Protein AF-A0AA42YBQ6-F1 (afdb_monomer)

Solvent-accessible surface area (backbone atoms only — not comparable to full-atom values): 8515 Å² total; per-residue (Å²): 126,60,85,52,93,50,66,40,80,39,33,42,24,76,76,32,91,88,41,49,83,35,62,56,38,75,80,68,44,42,24,11,38,38,28,34,51,34,34,63,93,50,99,54,61,79,45,59,45,66,54,73,33,74,49,73,43,88,79,50,73,63,57,53,49,52,50,48,25,52,38,36,36,52,30,23,53,53,46,53,39,43,63,73,65,51,86,56,91,89,66,85,68,99,66,80,70,68,50,72,69,55,51,44,51,27,28,53,43,22,34,52,21,39,52,47,52,56,68,76,38,68,81,76,50,54,75,63,59,47,49,52,38,51,49,49,32,51,55,32,49,52,52,37,54,53,57,61,62,70,75,110

Structure (mmCIF, N/CA/C/O backbone):
data_AF-A0AA42YBQ6-F1
#
_entry.id   AF-A0AA42YBQ6-F1
#
loop_
_atom_site.group_PDB
_atom_site.id
_atom_site.type_symbol
_atom_site.label_atom_id
_atom_site.label_alt_id
_atom_site.label_comp_id
_atom_site.label_asym_id
_atom_site.label_entity_id
_atom_site.label_seq_id
_atom_site.pdbx_PDB_ins_code
_atom_site.Cartn_x
_atom_site.Cartn_y
_atom_site.Cartn_z
_atom_site.occupancy
_atom_site.B_iso_or_equiv
_atom_site.auth_seq_id
_atom_site.auth_comp_id
_atom_site.auth_asym_id
_atom_site.auth_atom_id
_atom_site.pdbx_PDB_model_num
ATOM 1 N N . MET A 1 1 ? -2.772 -9.321 -13.209 1.00 65.44 1 MET A N 1
ATOM 2 C CA . MET A 1 1 ? -2.687 -8.377 -12.075 1.00 65.44 1 MET A CA 1
ATOM 3 C C . MET A 1 1 ? -2.815 -9.175 -10.791 1.00 65.44 1 MET A C 1
ATOM 5 O O . MET A 1 1 ? -3.238 -10.324 -10.882 1.00 65.44 1 MET A O 1
ATOM 9 N N . VAL A 1 2 ? -2.438 -8.615 -9.638 1.00 73.75 2 VAL A N 1
ATOM 10 C CA . VAL A 1 2 ? -2.592 -9.307 -8.347 1.00 73.75 2 VAL A CA 1
ATOM 11 C C . VAL A 1 2 ? -4.040 -9.770 -8.181 1.00 73.75 2 VAL A C 1
ATOM 13 O O . VAL A 1 2 ? -4.962 -8.961 -8.221 1.00 73.75 2 VAL A O 1
ATOM 16 N N . SER A 1 3 ? -4.231 -11.077 -8.022 1.00 68.81 3 SER A N 1
ATOM 17 C CA . SER A 1 3 ? -5.541 -11.710 -7.821 1.00 68.81 3 SER A CA 1
ATOM 18 C C . SER A 1 3 ? -5.587 -12.593 -6.568 1.00 68.81 3 SER A C 1
ATOM 20 O O . SER A 1 3 ? -6.606 -13.223 -6.299 1.00 68.81 3 SER A O 1
ATOM 22 N N . GLY A 1 4 ? -4.486 -12.659 -5.811 1.00 70.12 4 GLY A N 1
ATOM 23 C CA . GLY A 1 4 ? -4.314 -13.496 -4.621 1.00 70.12 4 GLY A CA 1
ATOM 24 C C . GLY A 1 4 ? -3.725 -12.723 -3.438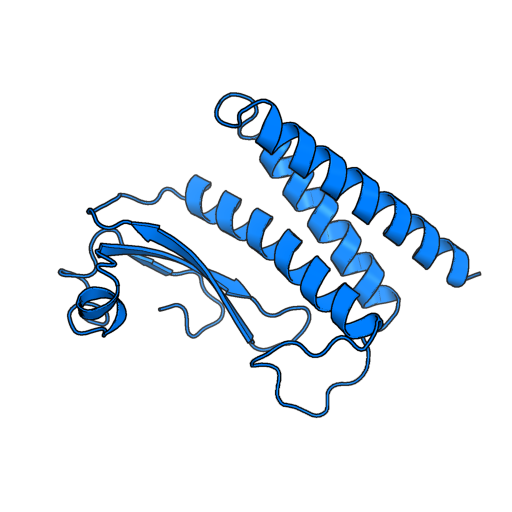 1.00 70.12 4 GLY A C 1
ATOM 25 O O . GLY A 1 4 ? -3.783 -11.498 -3.399 1.00 70.12 4 GLY A O 1
ATOM 26 N N . LYS A 1 5 ? -3.163 -13.446 -2.461 1.00 70.81 5 LYS A N 1
ATOM 27 C CA . LYS A 1 5 ? -2.541 -12.863 -1.252 1.00 70.81 5 LYS A CA 1
ATOM 28 C C . LYS A 1 5 ? -1.065 -12.499 -1.425 1.00 70.81 5 LYS A C 1
ATOM 30 O O . LYS A 1 5 ? -0.464 -11.947 -0.510 1.00 70.81 5 LYS A O 1
ATOM 35 N N . GLU A 1 6 ? -0.494 -12.802 -2.581 1.00 83.81 6 GLU A N 1
ATOM 36 C CA . GLU A 1 6 ? 0.912 -12.554 -2.876 1.00 83.81 6 GLU A CA 1
ATOM 37 C C . GLU A 1 6 ? 1.072 -11.333 -3.777 1.00 83.81 6 GLU A C 1
ATOM 39 O O . GLU A 1 6 ? 0.180 -10.974 -4.551 1.00 83.81 6 GLU A O 1
ATOM 44 N N . HIS A 1 7 ? 2.222 -10.678 -3.643 1.00 88.38 7 HIS A N 1
ATOM 45 C CA . HIS A 1 7 ? 2.609 -9.593 -4.530 1.00 88.38 7 HIS A CA 1
ATOM 46 C C . HIS A 1 7 ? 2.927 -10.141 -5.929 1.00 88.38 7 HIS A C 1
ATOM 48 O O . HIS A 1 7 ? 3.257 -11.314 -6.094 1.00 88.38 7 HIS A O 1
ATOM 54 N N . LEU A 1 8 ? 2.832 -9.284 -6.941 1.00 91.88 8 LEU A N 1
ATOM 55 C CA . LEU A 1 8 ? 3.190 -9.617 -8.317 1.00 91.88 8 LEU A CA 1
ATOM 56 C C . LEU A 1 8 ? 4.084 -8.514 -8.868 1.00 91.88 8 LEU A C 1
ATOM 58 O O . LEU A 1 8 ? 3.640 -7.372 -8.967 1.00 91.88 8 LEU A O 1
ATOM 62 N N . ALA A 1 9 ? 5.304 -8.872 -9.261 1.00 94.50 9 ALA A N 1
ATOM 63 C CA . ALA A 1 9 ? 6.258 -7.980 -9.905 1.00 94.50 9 ALA A CA 1
ATOM 64 C C . ALA A 1 9 ? 6.562 -8.487 -11.317 1.00 94.50 9 ALA A C 1
ATOM 66 O O . ALA A 1 9 ? 6.982 -9.626 -11.508 1.00 94.50 9 ALA A O 1
ATOM 67 N N . VAL A 1 10 ? 6.323 -7.644 -12.315 1.00 94.75 10 VAL A N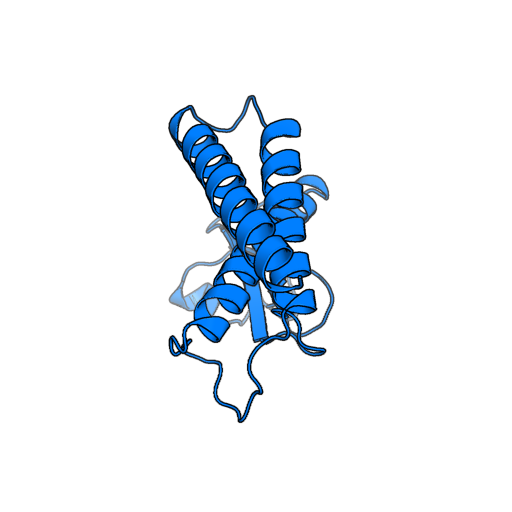 1
ATOM 68 C CA . VAL A 1 10 ? 6.525 -7.945 -13.731 1.00 94.75 10 VAL A CA 1
ATOM 69 C C . VAL A 1 10 ? 7.252 -6.777 -14.370 1.00 94.75 10 VAL A C 1
ATOM 71 O O . VAL A 1 10 ? 6.732 -5.660 -14.429 1.00 94.75 10 VAL A O 1
ATOM 74 N N . SER A 1 11 ? 8.465 -7.043 -14.845 1.00 95.88 11 SER A N 1
ATOM 75 C CA . SER A 1 11 ? 9.308 -6.025 -15.469 1.00 95.88 11 SER A CA 1
ATOM 76 C C . SER A 1 11 ? 8.907 -5.703 -16.897 1.00 95.88 11 SER A C 1
ATOM 78 O O . SER A 1 11 ? 9.050 -4.557 -17.312 1.00 95.88 11 SER A O 1
ATOM 80 N N . ASP A 1 12 ? 8.378 -6.688 -17.625 1.00 95.62 12 ASP A N 1
ATOM 81 C CA . ASP A 1 12 ? 7.818 -6.497 -18.958 1.00 95.62 12 ASP A CA 1
ATOM 82 C C . ASP A 1 12 ? 6.609 -7.414 -19.190 1.00 95.62 12 ASP A C 1
ATOM 84 O O . ASP A 1 12 ? 6.711 -8.634 -19.336 1.00 95.62 12 ASP A O 1
ATOM 88 N N . ALA A 1 13 ? 5.425 -6.813 -19.233 1.00 92.69 13 ALA A N 1
ATOM 89 C CA . ALA A 1 13 ? 4.166 -7.505 -19.438 1.00 92.69 13 ALA A CA 1
ATOM 90 C C . ALA A 1 13 ? 4.070 -8.155 -20.823 1.00 92.69 13 ALA A C 1
ATOM 92 O O . ALA A 1 13 ? 3.302 -9.101 -20.976 1.00 92.69 13 ALA A O 1
ATOM 93 N N . ARG A 1 14 ? 4.837 -7.696 -21.824 1.00 91.25 14 ARG A N 1
ATOM 94 C CA . ARG A 1 14 ? 4.848 -8.270 -23.184 1.00 91.25 14 ARG A CA 1
ATOM 95 C C . ARG A 1 14 ? 5.413 -9.687 -23.196 1.00 91.25 14 ARG A C 1
ATOM 97 O O . ARG A 1 14 ? 4.993 -10.504 -24.012 1.00 91.25 14 ARG A O 1
ATOM 104 N N . GLU A 1 15 ? 6.328 -9.965 -22.274 1.00 91.88 15 GLU A N 1
ATOM 105 C CA . GLU A 1 15 ? 7.004 -11.255 -22.127 1.00 91.88 15 GLU A CA 1
ATOM 106 C C . GLU A 1 15 ? 6.299 -12.163 -21.111 1.00 91.88 15 GLU A C 1
ATOM 108 O O . GLU A 1 15 ? 6.496 -13.377 -21.101 1.00 91.88 15 GLU A O 1
ATOM 113 N N . HIS A 1 16 ? 5.426 -11.599 -20.273 1.00 88.94 16 HIS A N 1
ATOM 114 C CA . HIS A 1 16 ? 4.757 -12.342 -19.216 1.00 88.94 16 HIS A CA 1
ATOM 115 C C . HIS A 1 16 ? 3.560 -13.161 -19.751 1.00 88.94 16 HIS A C 1
ATOM 117 O O . HIS A 1 16 ? 2.585 -12.566 -20.231 1.00 88.94 16 HIS A O 1
ATOM 123 N N . PRO A 1 17 ? 3.535 -14.503 -19.583 1.00 86.06 17 PRO A N 1
ATOM 124 C CA . PRO A 1 17 ? 2.531 -15.387 -20.195 1.00 86.06 17 PRO A CA 1
ATOM 125 C C . PRO A 1 17 ? 1.073 -15.004 -19.913 1.00 86.06 17 PRO A C 1
ATOM 127 O O . PRO A 1 17 ? 0.225 -15.108 -20.792 1.00 86.06 17 PRO A O 1
ATOM 130 N N . LEU A 1 18 ? 0.785 -14.521 -18.701 1.00 83.50 18 LEU A N 1
ATOM 131 C CA . LEU A 1 18 ? -0.572 -14.148 -18.279 1.00 83.50 18 LEU A CA 1
ATOM 132 C C . LEU A 1 18 ? -0.940 -12.677 -18.535 1.00 83.50 18 LEU A C 1
ATOM 134 O O . LEU A 1 18 ? -2.105 -12.315 -18.387 1.00 83.50 18 LEU A O 1
ATOM 138 N N . LEU A 1 19 ? 0.028 -11.807 -18.854 1.00 84.88 19 LEU A N 1
ATOM 139 C CA . LEU A 1 19 ? -0.206 -10.355 -18.959 1.00 84.88 19 LEU A CA 1
ATOM 140 C C . LEU A 1 19 ? 0.005 -9.794 -20.367 1.00 84.88 19 LEU A C 1
ATOM 142 O O . LEU A 1 19 ? -0.502 -8.710 -20.655 1.00 84.88 19 LEU A O 1
ATOM 146 N N . ARG A 1 20 ? 0.660 -10.539 -21.264 1.00 86.75 20 ARG A N 1
ATOM 147 C CA . ARG A 1 20 ? 0.910 -10.137 -22.661 1.00 86.75 20 ARG A CA 1
ATOM 148 C C . ARG A 1 20 ? -0.337 -9.696 -23.423 1.00 86.75 20 ARG A C 1
ATOM 150 O O . ARG A 1 20 ? -0.270 -8.780 -24.246 1.00 86.75 20 ARG A O 1
ATOM 157 N N . ASP A 1 21 ? -1.479 -10.297 -23.117 1.00 85.88 21 ASP A N 1
ATOM 158 C CA . ASP A 1 21 ? -2.759 -10.028 -23.774 1.00 85.88 21 ASP A CA 1
ATOM 159 C C . ASP A 1 21 ? -3.749 -9.274 -22.876 1.00 85.88 21 ASP A C 1
ATOM 161 O O . ASP A 1 21 ? -4.918 -9.120 -23.222 1.00 85.88 21 ASP A O 1
ATOM 165 N N . ASN A 1 22 ? -3.283 -8.756 -21.735 1.00 84.25 22 ASN A N 1
ATOM 166 C CA . ASN A 1 22 ? -4.116 -7.993 -20.816 1.00 84.25 22 ASN A CA 1
ATOM 167 C C . ASN A 1 22 ? -4.519 -6.629 -21.410 1.00 84.25 22 ASN A C 1
ATOM 169 O O . ASN A 1 22 ? -3.693 -5.921 -21.991 1.00 84.25 22 ASN A O 1
ATOM 173 N N . LEU A 1 23 ? -5.783 -6.242 -21.206 1.00 84.94 23 LEU A N 1
ATOM 174 C CA . LEU A 1 23 ? -6.345 -4.973 -21.678 1.00 84.94 23 LEU A CA 1
ATOM 175 C C . LEU A 1 23 ? -5.599 -3.751 -21.133 1.00 84.94 23 LEU A C 1
ATOM 177 O O . LEU A 1 23 ? -5.373 -2.810 -21.879 1.00 84.94 23 LEU A O 1
ATOM 181 N N . ALA A 1 24 ? -5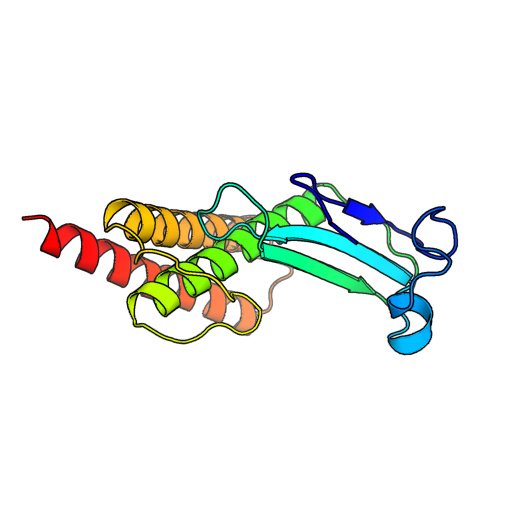.095 -3.787 -19.895 1.00 81.75 24 ALA A N 1
ATOM 182 C CA . ALA A 1 24 ? -4.323 -2.680 -19.325 1.00 81.75 24 ALA A CA 1
ATOM 183 C C . ALA A 1 24 ? -3.053 -2.352 -20.136 1.00 81.75 24 ALA A C 1
ATOM 185 O O . ALA A 1 24 ? -2.626 -1.201 -20.180 1.00 81.75 24 ALA A O 1
ATOM 186 N N . ARG A 1 25 ? -2.464 -3.329 -20.840 1.00 86.62 25 ARG A N 1
ATOM 187 C CA . ARG A 1 25 ? -1.345 -3.059 -21.753 1.00 86.62 25 ARG A CA 1
ATOM 188 C C . ARG A 1 25 ? -1.806 -2.322 -23.009 1.00 86.62 25 ARG A C 1
ATOM 190 O O . ARG A 1 25 ? -1.097 -1.451 -23.499 1.00 86.62 25 ARG A O 1
ATOM 197 N N . ARG A 1 26 ? -2.956 -2.711 -23.564 1.00 80.38 26 ARG A N 1
ATOM 198 C CA . ARG A 1 26 ? -3.476 -2.161 -24.825 1.00 80.38 26 ARG A CA 1
ATOM 199 C C . ARG A 1 26 ? -4.102 -0.783 -24.622 1.00 80.38 26 ARG A C 1
ATOM 201 O O . ARG A 1 26 ? -3.821 0.120 -25.399 1.00 80.38 26 ARG A O 1
ATOM 208 N N . ASP A 1 27 ? -4.868 -0.633 -23.551 1.00 87.56 27 ASP A N 1
ATOM 209 C CA . ASP A 1 27 ? -5.735 0.523 -23.334 1.00 87.56 27 ASP A CA 1
ATOM 210 C C . ASP A 1 27 ? -5.062 1.591 -22.460 1.00 87.56 27 ASP A C 1
ATOM 212 O O . ASP A 1 27 ? -5.354 2.774 -22.601 1.00 87.56 27 ASP A O 1
ATOM 216 N N . LEU A 1 28 ? -4.141 1.186 -21.572 1.00 84.69 28 LEU A N 1
ATOM 217 C CA . LEU A 1 28 ? -3.453 2.077 -20.624 1.00 84.69 28 LEU A CA 1
ATOM 218 C C . LEU A 1 28 ? -1.927 2.107 -20.813 1.00 84.69 28 LEU A C 1
ATOM 220 O O . LEU A 1 28 ? -1.231 2.790 -20.066 1.00 84.69 28 LEU A O 1
ATOM 224 N N . GLY A 1 29 ? -1.388 1.366 -21.789 1.00 88.38 29 GLY A N 1
ATOM 225 C CA . GLY A 1 29 ? 0.046 1.356 -22.094 1.00 88.38 29 GLY A CA 1
ATOM 226 C C . GLY A 1 29 ? 0.932 0.755 -20.997 1.00 88.38 29 GLY A C 1
ATOM 227 O O . GLY A 1 29 ? 2.129 1.026 -20.978 1.00 88.38 29 GLY A O 1
ATOM 228 N N . VAL A 1 30 ? 0.375 -0.042 -20.080 1.00 91.19 30 VAL A N 1
ATOM 229 C CA . VAL A 1 30 ? 1.125 -0.620 -18.952 1.00 91.19 30 VAL A CA 1
ATOM 230 C C . VAL A 1 30 ? 2.090 -1.701 -19.447 1.00 91.19 30 VAL A C 1
ATOM 232 O O . VAL A 1 30 ? 1.655 -2.748 -19.932 1.00 91.19 30 VAL A O 1
ATOM 235 N N . ILE A 1 31 ? 3.395 -1.462 -19.299 1.00 93.81 31 ILE A N 1
ATOM 236 C CA . ILE A 1 31 ? 4.471 -2.400 -19.654 1.00 93.81 31 ILE A CA 1
ATOM 237 C C . ILE A 1 31 ? 5.110 -3.006 -18.405 1.00 93.81 31 ILE A C 1
ATOM 239 O O . ILE A 1 31 ? 5.226 -4.224 -18.341 1.00 93.81 31 ILE A O 1
ATOM 243 N N . ALA A 1 32 ? 5.477 -2.212 -17.402 1.00 94.44 32 ALA A N 1
ATOM 244 C CA . ALA A 1 32 ? 5.931 -2.738 -16.116 1.00 94.44 32 ALA A CA 1
ATOM 245 C C . ALA A 1 32 ? 4.824 -2.606 -15.068 1.00 94.44 32 ALA A C 1
ATOM 247 O O . ALA A 1 32 ? 4.078 -1.627 -15.057 1.00 94.44 32 ALA A O 1
ATOM 248 N N . TYR A 1 33 ? 4.722 -3.590 -14.180 1.00 93.94 33 TYR A N 1
ATOM 249 C CA . TYR A 1 33 ? 3.723 -3.631 -13.116 1.00 93.94 33 TYR A CA 1
ATOM 250 C C . TYR A 1 33 ? 4.324 -4.240 -11.852 1.00 93.94 33 TYR A C 1
ATOM 252 O O . TYR A 1 33 ? 4.842 -5.354 -11.898 1.00 93.94 33 TYR A O 1
ATOM 260 N N . ALA A 1 34 ? 4.181 -3.561 -10.721 1.00 94.88 34 ALA A N 1
ATOM 261 C CA . ALA A 1 34 ? 4.388 -4.144 -9.403 1.00 94.88 34 ALA A CA 1
ATOM 262 C C . ALA A 1 34 ? 3.165 -3.863 -8.540 1.00 94.88 34 ALA A C 1
ATOM 264 O O . ALA A 1 34 ? 2.753 -2.716 -8.398 1.00 94.88 34 ALA A O 1
ATOM 265 N N . GLY A 1 35 ? 2.566 -4.907 -7.976 1.00 93.69 35 GLY A N 1
ATOM 266 C CA . GLY A 1 35 ? 1.363 -4.792 -7.165 1.00 93.69 35 GLY A CA 1
ATOM 267 C C . GLY A 1 35 ? 1.437 -5.608 -5.888 1.00 93.69 35 GLY A C 1
ATOM 268 O O . GLY A 1 35 ? 1.996 -6.704 -5.868 1.00 93.69 35 GLY A O 1
ATOM 269 N N . VAL A 1 36 ? 0.800 -5.092 -4.841 1.00 93.12 36 VAL A N 1
ATOM 270 C CA . VAL A 1 36 ? 0.580 -5.768 -3.560 1.00 93.12 36 VAL A CA 1
ATOM 271 C C . VAL A 1 36 ? -0.923 -5.805 -3.257 1.00 93.12 36 VAL A C 1
ATOM 273 O O . VAL A 1 36 ? -1.648 -4.877 -3.630 1.00 93.12 36 VAL A O 1
ATOM 276 N N . PRO A 1 37 ? -1.437 -6.869 -2.625 1.00 90.56 37 PRO A N 1
ATOM 277 C CA . PRO A 1 37 ? -2.862 -6.978 -2.335 1.00 90.56 37 PRO A CA 1
ATOM 278 C C . PRO A 1 37 ? -3.304 -5.976 -1.262 1.00 90.56 37 PRO A C 1
ATOM 280 O O . PRO A 1 37 ? -2.598 -5.741 -0.285 1.00 90.56 37 PRO A O 1
ATOM 283 N N . LEU A 1 38 ? -4.516 -5.445 -1.421 1.00 87.50 38 LEU A N 1
ATOM 284 C CA . LEU A 1 38 ? -5.229 -4.662 -0.413 1.00 87.50 38 LEU A CA 1
ATOM 285 C C . LEU A 1 38 ? -6.365 -5.518 0.131 1.00 87.50 38 LEU A C 1
ATOM 287 O O . LEU A 1 38 ? -7.264 -5.884 -0.617 1.00 87.50 38 LEU A O 1
ATOM 291 N N . SER A 1 39 ? -6.353 -5.828 1.420 1.00 81.12 39 SER A N 1
ATOM 292 C CA . SER A 1 39 ? -7.384 -6.606 2.118 1.00 81.12 39 SER A CA 1
ATOM 293 C C . SER A 1 39 ? -8.220 -5.755 3.079 1.00 81.12 39 SER A C 1
ATOM 295 O O . SER A 1 39 ? -9.338 -6.140 3.420 1.00 81.12 39 SER A O 1
ATOM 297 N N . ALA A 1 40 ? -7.713 -4.595 3.517 1.00 73.19 40 ALA A N 1
ATOM 298 C CA . ALA A 1 40 ? -8.416 -3.638 4.383 1.00 73.19 40 ALA A CA 1
ATOM 299 C C . ALA A 1 40 ? -9.092 -4.294 5.611 1.00 73.19 40 ALA A C 1
ATOM 301 O O . ALA A 1 40 ? -10.259 -4.036 5.933 1.00 73.19 40 ALA A O 1
ATOM 302 N N . GLY A 1 41 ? -8.363 -5.196 6.280 1.00 67.50 41 GLY A N 1
ATOM 303 C CA . GLY A 1 41 ? -8.824 -5.901 7.483 1.00 67.50 41 GLY A CA 1
ATOM 304 C C . GLY A 1 41 ? -9.818 -7.049 7.242 1.00 67.50 41 GLY A C 1
ATOM 305 O O . GLY A 1 41 ? -10.519 -7.444 8.188 1.00 67.50 41 GLY A O 1
ATOM 306 N N . ARG A 1 42 ? -9.901 -7.551 6.000 1.00 68.81 42 ARG A N 1
ATOM 307 C CA . ARG A 1 42 ? -10.643 -8.758 5.591 1.00 68.81 42 ARG A CA 1
ATOM 308 C C . ARG A 1 42 ? -9.695 -9.924 5.286 1.00 68.81 42 ARG A C 1
ATOM 310 O O . ARG A 1 42 ? -8.503 -9.720 5.083 1.00 68.81 42 ARG A O 1
ATOM 317 N N . ASP A 1 43 ? -10.253 -11.129 5.190 1.00 68.94 43 ASP A N 1
ATOM 318 C CA . ASP A 1 43 ? -9.499 -12.351 4.866 1.00 68.94 43 ASP A CA 1
ATOM 319 C C . ASP A 1 43 ? -9.188 -12.507 3.369 1.00 68.94 43 ASP A C 1
ATOM 321 O O . ASP A 1 43 ? -8.334 -13.317 2.990 1.00 68.94 43 ASP A O 1
ATOM 325 N N . GLN A 1 44 ? -9.877 -11.730 2.527 1.00 72.06 44 GLN A N 1
ATOM 326 C CA . GLN A 1 44 ? -9.718 -11.689 1.077 1.00 72.06 44 GLN A CA 1
ATOM 327 C C . GLN A 1 44 ? -9.342 -10.278 0.620 1.00 72.06 44 GLN A C 1
ATOM 329 O O . GLN A 1 44 ? -9.872 -9.288 1.135 1.00 72.06 44 GLN A O 1
ATOM 334 N N . ALA A 1 45 ? -8.456 -10.207 -0.375 1.00 80.31 45 ALA A N 1
ATOM 335 C CA . ALA A 1 45 ? -8.093 -8.961 -1.025 1.00 80.31 45 ALA A CA 1
ATOM 336 C C . ALA A 1 45 ? -9.321 -8.331 -1.706 1.00 80.31 45 ALA A C 1
ATOM 338 O O . ALA A 1 45 ? -10.018 -8.979 -2.483 1.00 80.31 45 ALA A O 1
ATOM 339 N N . ILE A 1 46 ? -9.570 -7.060 -1.408 1.00 79.62 46 ILE A N 1
ATOM 340 C CA . ILE A 1 46 ? -10.580 -6.212 -2.050 1.00 79.62 46 ILE A CA 1
ATOM 341 C C . ILE A 1 46 ? -10.038 -5.524 -3.312 1.00 79.62 46 ILE A C 1
ATOM 343 O O . ILE A 1 46 ? -10.797 -4.912 -4.055 1.00 79.62 46 ILE A O 1
ATOM 347 N N . GLY A 1 47 ? -8.726 -5.604 -3.541 1.00 84.75 47 GLY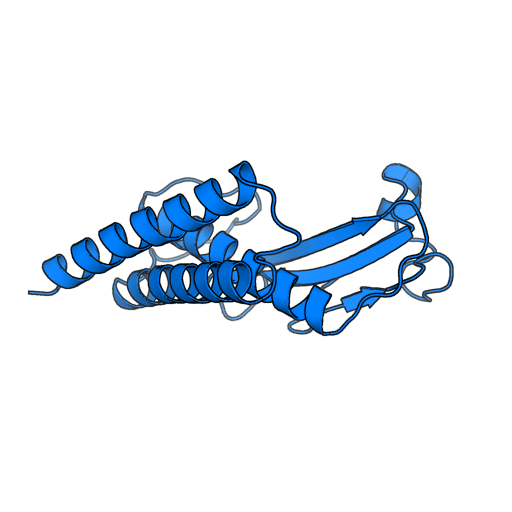 A N 1
ATOM 348 C CA . GLY A 1 47 ? -8.040 -5.027 -4.690 1.00 84.75 47 GLY A CA 1
ATOM 349 C C . GLY A 1 47 ? -6.525 -5.131 -4.544 1.00 84.75 47 GLY A C 1
ATOM 350 O O . GLY A 1 47 ? -6.017 -5.956 -3.783 1.00 84.75 47 GLY A O 1
ATOM 351 N N . SER A 1 48 ? -5.799 -4.267 -5.248 1.00 89.25 48 SER A N 1
ATOM 352 C CA . SER A 1 48 ? -4.341 -4.166 -5.156 1.00 89.25 48 SER A CA 1
ATOM 353 C C . SER A 1 48 ? -3.887 -2.716 -5.207 1.00 89.25 48 SER A C 1
ATOM 355 O O . SER A 1 48 ? -4.447 -1.934 -5.973 1.00 89.25 48 SER A O 1
ATOM 357 N N . PHE A 1 49 ? -2.838 -2.386 -4.462 1.00 90.81 49 PHE A N 1
ATOM 358 C CA . PHE A 1 49 ? -2.072 -1.163 -4.664 1.00 90.81 49 PHE A CA 1
ATOM 359 C C . PHE A 1 49 ? -0.919 -1.488 -5.606 1.00 90.81 49 PHE A C 1
ATOM 361 O O . PHE A 1 49 ? -0.233 -2.490 -5.401 1.00 90.81 49 PHE A O 1
ATOM 368 N N . CYS A 1 50 ? -0.728 -0.701 -6.661 1.00 92.00 50 CYS A N 1
ATOM 369 C CA . CYS A 1 50 ? 0.280 -1.013 -7.665 1.00 92.00 50 CYS A CA 1
ATOM 370 C C . CYS A 1 50 ? 0.966 0.221 -8.235 1.00 92.00 50 CYS A C 1
ATOM 372 O O . CYS A 1 50 ? 0.333 1.255 -8.444 1.00 92.00 50 CYS A O 1
ATOM 374 N N . ALA A 1 51 ? 2.244 0.050 -8.560 1.00 92.62 51 ALA A N 1
ATOM 375 C CA . ALA A 1 51 ? 2.984 0.916 -9.457 1.00 92.62 51 ALA A CA 1
ATOM 376 C C . ALA A 1 51 ? 2.958 0.333 -10.875 1.00 92.62 51 ALA A C 1
ATOM 378 O O . ALA A 1 51 ? 3.012 -0.886 -11.074 1.00 92.62 51 ALA A O 1
ATOM 379 N N . VAL A 1 52 ? 2.888 1.223 -11.860 1.00 93.38 52 VAL A N 1
ATOM 380 C CA . VAL A 1 52 ? 2.926 0.885 -13.283 1.00 93.38 52 VAL A CA 1
ATOM 381 C C . VAL A 1 52 ? 3.885 1.804 -14.018 1.00 93.38 52 VAL A C 1
ATOM 383 O O . VAL A 1 52 ? 4.063 2.955 -13.627 1.00 93.38 52 VAL A O 1
ATOM 386 N N . ASP A 1 53 ? 4.470 1.301 -15.098 1.00 93.44 53 ASP A N 1
ATOM 387 C CA . ASP A 1 53 ? 5.288 2.091 -16.016 1.00 93.44 53 ASP A CA 1
ATOM 388 C C . ASP A 1 53 ? 4.963 1.713 -17.469 1.00 93.44 53 ASP A C 1
ATOM 390 O O . ASP A 1 53 ? 4.562 0.584 -17.766 1.00 93.44 53 ASP A O 1
ATOM 394 N N . SER A 1 54 ? 5.147 2.663 -18.381 1.00 93.19 54 SER A N 1
ATOM 395 C CA . SER A 1 54 ? 4.990 2.489 -19.831 1.00 93.19 54 SER A CA 1
ATOM 396 C C . SER A 1 54 ? 6.249 1.949 -20.514 1.00 93.19 54 SER A C 1
ATOM 398 O O . SER A 1 54 ? 6.260 1.742 -21.727 1.00 93.19 54 SER A O 1
ATOM 400 N N . LYS A 1 55 ? 7.320 1.716 -19.750 1.00 94.19 55 LYS A N 1
ATOM 401 C CA . LYS A 1 55 ? 8.575 1.109 -20.205 1.00 94.19 55 LYS A CA 1
ATOM 402 C C . LYS A 1 55 ? 8.937 -0.091 -19.326 1.00 94.19 55 LYS A C 1
ATOM 404 O O . LYS A 1 55 ? 8.471 -0.164 -18.190 1.00 94.19 55 LYS A O 1
ATOM 409 N N . PRO A 1 56 ? 9.776 -1.023 -19.816 1.00 96.06 56 PRO A N 1
ATOM 410 C CA . PRO A 1 56 ? 10.286 -2.097 -18.979 1.00 96.06 56 PRO A CA 1
ATOM 411 C C . PRO A 1 56 ? 11.060 -1.546 -17.783 1.00 96.06 56 PRO A C 1
ATOM 413 O O . PRO A 1 56 ? 11.884 -0.641 -17.940 1.00 96.06 56 PRO A O 1
ATOM 416 N N . ARG A 1 57 ? 10.813 -2.109 -16.600 1.00 93.88 57 ARG A N 1
ATOM 417 C CA . ARG A 1 57 ? 11.452 -1.683 -15.350 1.00 93.88 57 ARG A CA 1
ATOM 418 C C . ARG A 1 57 ? 11.754 -2.888 -14.455 1.00 93.88 57 ARG A C 1
ATOM 420 O O . ARG A 1 57 ? 10.833 -3.637 -14.128 1.00 93.88 57 ARG A O 1
ATOM 427 N N . PRO A 1 58 ? 13.007 -3.094 -14.018 1.00 93.50 58 PRO A N 1
ATOM 428 C CA . PRO A 1 58 ? 13.293 -4.045 -12.953 1.00 93.50 58 PRO A CA 1
ATOM 429 C C . PRO A 1 58 ? 12.702 -3.537 -11.631 1.00 93.50 58 PRO A C 1
ATOM 431 O O . PRO A 1 58 ? 12.857 -2.365 -11.295 1.00 93.50 58 PRO A O 1
ATOM 434 N N . TRP A 1 59 ? 12.025 -4.421 -10.900 1.00 94.06 59 TRP A N 1
ATOM 435 C CA . TRP A 1 59 ? 11.519 -4.144 -9.556 1.00 94.06 59 TRP A CA 1
ATOM 436 C C . TRP A 1 59 ? 12.437 -4.806 -8.536 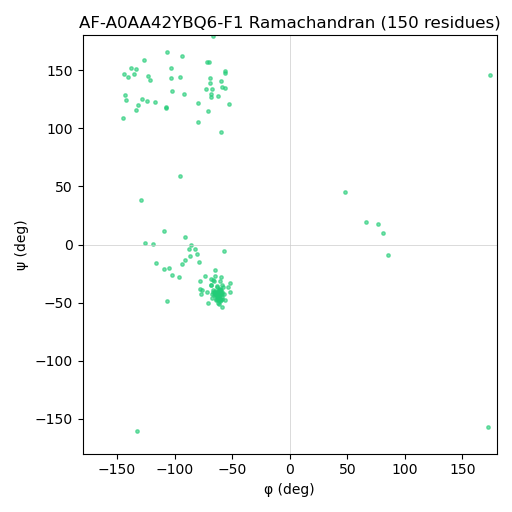1.00 94.06 59 TRP A C 1
ATOM 438 O O . TRP A 1 59 ? 12.784 -5.980 -8.680 1.00 94.06 59 TRP A O 1
ATOM 448 N N . THR A 1 60 ? 12.833 -4.053 -7.523 1.00 93.12 60 THR A N 1
ATOM 449 C CA . THR A 1 60 ? 13.640 -4.534 -6.403 1.00 93.12 60 THR A CA 1
ATOM 450 C C . THR A 1 60 ? 12.745 -4.967 -5.244 1.00 93.12 60 THR A C 1
ATOM 452 O O . THR A 1 60 ? 11.584 -4.569 -5.162 1.00 93.12 60 THR A O 1
ATOM 455 N N . GLU A 1 61 ? 13.284 -5.748 -4.305 1.00 91.31 61 GLU A N 1
ATOM 456 C CA . GLU A 1 61 ? 12.554 -6.060 -3.065 1.00 91.31 61 GLU A CA 1
ATOM 457 C C . GLU A 1 61 ? 12.235 -4.781 -2.272 1.00 91.31 61 GLU A C 1
ATOM 459 O O . GLU A 1 61 ? 11.194 -4.682 -1.630 1.00 91.31 61 GLU A O 1
ATOM 464 N N . GLU A 1 62 ? 13.095 -3.765 -2.367 1.00 88.06 62 GLU A N 1
ATOM 465 C CA . GLU A 1 62 ? 12.855 -2.463 -1.752 1.00 88.06 62 GLU A CA 1
ATOM 466 C C . GLU A 1 62 ? 11.643 -1.744 -2.362 1.00 88.06 62 GLU A C 1
ATOM 468 O O . GLU A 1 62 ? 10.805 -1.253 -1.606 1.00 88.06 62 GLU A O 1
ATOM 473 N N . ASP A 1 63 ? 11.470 -1.775 -3.692 1.00 89.88 63 ASP A N 1
ATOM 474 C CA . ASP A 1 63 ? 10.258 -1.255 -4.346 1.00 89.88 63 ASP A CA 1
ATOM 475 C C . ASP A 1 63 ? 8.996 -1.956 -3.807 1.00 89.88 63 ASP A C 1
ATOM 477 O O . ASP A 1 63 ? 7.978 -1.312 -3.535 1.00 89.88 63 ASP A O 1
ATOM 481 N N . ILE A 1 64 ? 9.049 -3.282 -3.631 1.00 92.44 64 ILE A N 1
ATOM 482 C CA . ILE A 1 64 ? 7.914 -4.066 -3.120 1.00 92.44 64 ILE A CA 1
ATOM 483 C C . ILE A 1 64 ? 7.608 -3.712 -1.667 1.00 92.44 64 ILE A C 1
ATO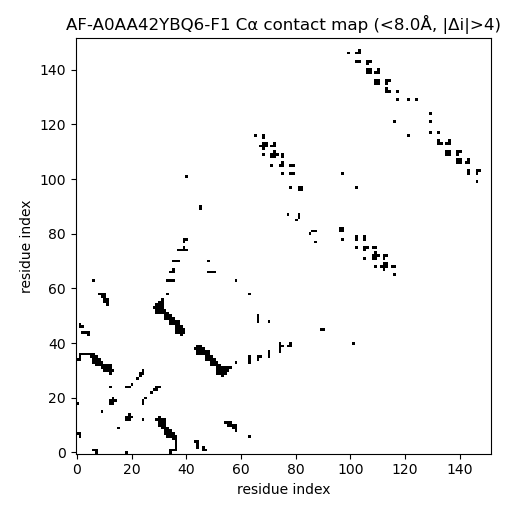M 485 O O . ILE A 1 64 ? 6.439 -3.579 -1.300 1.00 92.44 64 ILE A O 1
ATOM 489 N N . GLU A 1 65 ? 8.628 -3.524 -0.840 1.00 89.50 65 GLU A N 1
ATOM 490 C CA . GLU A 1 65 ? 8.463 -3.114 0.551 1.00 89.50 65 GLU A CA 1
ATOM 491 C C . GLU A 1 65 ? 7.870 -1.705 0.677 1.00 89.50 65 GLU A C 1
ATOM 493 O O . GLU A 1 65 ? 6.944 -1.503 1.464 1.00 89.50 65 GLU A O 1
ATOM 498 N N . ILE A 1 66 ? 8.311 -0.754 -0.152 1.00 87.31 66 ILE A N 1
ATOM 499 C CA . ILE A 1 66 ? 7.709 0.585 -0.216 1.00 87.31 66 ILE A CA 1
ATOM 500 C C . ILE A 1 66 ? 6.236 0.484 -0.633 1.00 87.31 66 ILE A C 1
ATOM 502 O O . ILE A 1 66 ? 5.369 1.096 -0.006 1.00 87.31 66 ILE A O 1
ATOM 506 N N . LEU A 1 67 ? 5.918 -0.335 -1.643 1.00 90.75 67 LEU A N 1
ATOM 507 C CA . LEU A 1 67 ? 4.532 -0.581 -2.050 1.00 90.75 67 LEU A CA 1
ATOM 508 C C . LEU A 1 67 ? 3.694 -1.193 -0.921 1.00 90.75 67 LEU A C 1
ATOM 510 O O . LEU A 1 67 ? 2.532 -0.815 -0.770 1.00 90.75 67 LEU A O 1
ATOM 514 N N . ARG A 1 68 ? 4.255 -2.102 -0.112 1.00 90.69 68 ARG A N 1
ATOM 515 C CA . ARG A 1 68 ? 3.578 -2.667 1.072 1.00 90.69 68 ARG A CA 1
ATOM 516 C C . ARG A 1 68 ? 3.323 -1.606 2.139 1.00 90.69 68 ARG A C 1
ATOM 518 O O . ARG A 1 68 ? 2.231 -1.584 2.705 1.00 90.69 68 ARG A O 1
ATOM 525 N N . ASP A 1 69 ? 4.289 -0.732 2.401 1.00 89.75 69 ASP A N 1
ATOM 526 C CA . ASP A 1 69 ? 4.143 0.344 3.384 1.00 89.75 69 ASP A CA 1
ATOM 527 C C . ASP A 1 69 ? 3.086 1.368 2.944 1.00 89.75 69 ASP A C 1
ATOM 529 O O . ASP A 1 69 ? 2.203 1.724 3.729 1.00 89.75 69 ASP A O 1
ATOM 533 N N . LEU A 1 70 ? 3.089 1.761 1.667 1.00 88.50 70 LEU A N 1
ATOM 534 C CA . LEU A 1 70 ? 2.053 2.621 1.087 1.00 88.50 70 LEU A CA 1
ATOM 535 C C . LEU A 1 70 ? 0.676 1.948 1.110 1.00 88.50 70 LEU A C 1
ATOM 537 O O . LEU A 1 70 ? -0.318 2.576 1.483 1.00 88.50 70 LEU A O 1
ATOM 541 N N . ALA A 1 71 ? 0.605 0.658 0.777 1.00 89.50 71 ALA A N 1
ATOM 542 C CA . ALA A 1 71 ? -0.632 -0.109 0.843 1.00 89.50 71 ALA A CA 1
ATOM 543 C C . ALA A 1 71 ? -1.216 -0.123 2.262 1.00 89.50 71 ALA A C 1
ATOM 545 O O . ALA A 1 71 ? -2.414 0.100 2.417 1.00 89.50 71 ALA A O 1
ATOM 546 N N . GLN A 1 72 ? -0.392 -0.294 3.302 1.00 87.94 72 GLN A N 1
ATOM 547 C CA . GLN A 1 72 ? -0.845 -0.250 4.700 1.00 87.94 72 GLN A CA 1
ATOM 548 C C . GLN A 1 72 ? -1.457 1.106 5.080 1.00 87.94 72 GLN A C 1
ATOM 550 O O . GLN A 1 72 ? -2.469 1.148 5.783 1.00 87.94 72 GLN A O 1
ATOM 555 N N . ILE A 1 73 ? -0.883 2.210 4.594 1.00 87.19 73 ILE A N 1
ATOM 556 C CA . ILE A 1 73 ? -1.430 3.559 4.804 1.00 87.19 73 ILE A CA 1
ATOM 557 C C . ILE A 1 73 ? -2.800 3.689 4.122 1.00 87.19 73 ILE A C 1
ATOM 559 O O . ILE A 1 73 ? -3.772 4.132 4.742 1.00 87.19 73 ILE A O 1
ATOM 563 N N . VAL A 1 74 ? -2.910 3.250 2.864 1.00 87.81 74 VAL A N 1
ATOM 564 C CA . VAL A 1 74 ? -4.173 3.275 2.106 1.00 87.81 74 VAL A CA 1
ATOM 565 C C . VAL A 1 74 ? -5.240 2.404 2.773 1.00 87.81 74 VAL A C 1
ATOM 567 O O . VAL A 1 74 ? -6.386 2.833 2.921 1.00 87.81 74 VAL A O 1
ATOM 570 N N . GLU A 1 75 ? -4.883 1.202 3.228 1.00 86.94 75 GLU A N 1
ATOM 571 C CA . GLU A 1 75 ? -5.794 0.316 3.956 1.00 86.94 75 GLU A CA 1
ATOM 572 C C . GLU A 1 75 ? -6.332 0.965 5.228 1.00 86.94 75 GLU A C 1
ATOM 574 O O . GLU A 1 75 ? -7.523 0.834 5.523 1.00 86.94 75 GLU A O 1
ATOM 579 N N . ALA A 1 76 ? -5.492 1.689 5.969 1.00 85.50 76 ALA A N 1
ATOM 580 C CA . ALA A 1 76 ? -5.938 2.388 7.163 1.00 85.50 76 ALA A CA 1
ATOM 581 C C . ALA A 1 76 ? -6.967 3.472 6.836 1.00 85.50 76 ALA A C 1
ATOM 583 O O . ALA A 1 76 ? -8.013 3.539 7.483 1.00 85.50 76 ALA A O 1
ATOM 584 N N . HIS A 1 77 ? -6.738 4.254 5.778 1.00 83.50 77 HIS A N 1
ATOM 585 C CA . HIS A 1 77 ? -7.721 5.226 5.295 1.00 83.50 77 HIS A CA 1
ATOM 586 C C . HIS A 1 77 ? -9.046 4.569 4.896 1.00 83.50 77 HIS A C 1
ATOM 588 O O . HIS A 1 77 ? -10.110 5.079 5.251 1.00 83.50 77 HIS A O 1
ATOM 594 N N . VAL A 1 78 ? -9.002 3.422 4.214 1.00 84.06 78 VAL A N 1
ATOM 595 C CA . VAL A 1 78 ? -10.199 2.644 3.859 1.00 84.06 78 VAL A CA 1
ATOM 596 C C . VAL A 1 78 ? -10.951 2.192 5.114 1.00 84.06 78 VAL A C 1
ATOM 598 O O . VAL A 1 78 ? -12.167 2.361 5.200 1.00 84.06 78 VAL A O 1
ATOM 601 N N . VAL A 1 79 ? -10.250 1.645 6.109 1.00 84.19 79 VAL A N 1
ATOM 602 C CA . VAL A 1 79 ? -10.864 1.173 7.361 1.00 84.19 79 VAL A CA 1
ATOM 603 C C . VAL A 1 79 ? -11.496 2.331 8.142 1.00 84.19 79 VAL A C 1
ATOM 605 O O . VAL A 1 79 ? -12.637 2.206 8.590 1.00 84.19 79 VAL A O 1
ATOM 608 N N . LEU A 1 80 ? -10.807 3.468 8.254 1.00 81.38 80 LEU A N 1
ATOM 609 C CA . LEU A 1 80 ? -11.303 4.647 8.970 1.00 81.38 80 LEU A CA 1
ATOM 610 C C . LEU A 1 80 ? -12.508 5.294 8.273 1.00 81.38 80 LEU A C 1
ATOM 612 O O . LEU A 1 80 ? -13.489 5.623 8.936 1.00 81.38 80 LEU A O 1
ATOM 616 N N . ARG A 1 81 ? -12.489 5.425 6.939 1.00 82.06 81 ARG A N 1
ATOM 617 C CA . ARG A 1 81 ? -13.641 5.929 6.163 1.00 82.06 81 ARG A CA 1
ATOM 618 C C . ARG A 1 81 ? -14.874 5.048 6.331 1.00 82.06 81 ARG A C 1
ATOM 620 O O . ARG A 1 81 ? -15.978 5.550 6.520 1.00 82.06 81 ARG A O 1
ATOM 627 N N . ARG A 1 82 ? -14.688 3.725 6.375 1.00 80.75 82 ARG A N 1
ATOM 628 C CA . ARG A 1 82 ? -15.789 2.787 6.640 1.00 80.75 82 ARG A CA 1
ATOM 629 C C . ARG A 1 82 ? -16.398 2.959 8.026 1.00 80.75 82 ARG A C 1
ATOM 631 O O . ARG A 1 82 ? -17.605 2.804 8.157 1.00 80.75 82 ARG A O 1
ATOM 638 N N . ALA A 1 83 ? -15.599 3.279 9.043 1.00 79.56 83 ALA A N 1
ATOM 639 C CA . ALA A 1 83 ? -16.129 3.578 10.374 1.00 79.56 83 ALA A CA 1
ATOM 640 C C . ALA A 1 83 ? -16.989 4.854 10.391 1.00 79.56 83 ALA A C 1
ATOM 642 O O . ALA A 1 83 ? -17.914 4.947 11.190 1.00 79.56 83 ALA A O 1
ATOM 643 N N . LYS A 1 84 ? -16.729 5.794 9.473 1.00 80.38 84 LYS A N 1
ATOM 644 C CA . LYS A 1 84 ? -17.528 7.014 9.272 1.00 80.38 84 LYS A CA 1
ATOM 645 C C . LYS A 1 84 ? -18.773 6.800 8.400 1.00 80.38 84 LYS A C 1
ATOM 647 O O . LYS A 1 84 ? -19.568 7.719 8.254 1.00 80.38 84 LYS A O 1
ATOM 652 N N . GLY A 1 85 ? -18.965 5.595 7.854 1.00 75.88 85 GLY A N 1
ATOM 653 C CA . GLY A 1 85 ? -20.091 5.268 6.975 1.00 75.88 85 GLY A CA 1
ATOM 654 C C . GLY A 1 85 ? -19.908 5.707 5.520 1.00 75.88 85 GLY A C 1
ATOM 655 O O . GLY A 1 85 ? -20.855 5.606 4.743 1.00 75.88 85 GLY A O 1
ATOM 656 N N . ASP A 1 86 ? -18.708 6.150 5.131 1.00 76.06 86 ASP A N 1
ATOM 657 C CA . ASP A 1 86 ? -18.444 6.586 3.762 1.00 76.06 86 ASP A CA 1
ATOM 658 C C . ASP A 1 86 ? -18.498 5.383 2.799 1.00 76.06 86 ASP A C 1
ATOM 660 O O . ASP A 1 86 ? -17.795 4.382 3.013 1.00 76.06 86 ASP A O 1
ATOM 664 N N . PRO A 1 87 ? -19.297 5.447 1.717 1.00 66.56 87 PRO A N 1
ATOM 665 C CA . PRO A 1 87 ? -19.341 4.385 0.724 1.00 66.56 87 PRO A CA 1
ATOM 666 C C . PRO A 1 87 ? -18.024 4.332 -0.057 1.00 66.56 87 PRO A C 1
ATOM 668 O O . PRO A 1 87 ? -17.550 5.333 -0.593 1.00 66.56 87 PRO A O 1
ATOM 671 N N . ILE A 1 88 ? -17.440 3.136 -0.157 1.00 66.56 88 ILE A N 1
ATOM 672 C CA . ILE A 1 88 ? -16.236 2.886 -0.956 1.00 66.56 88 ILE A CA 1
ATOM 673 C C . ILE A 1 88 ? -16.642 2.086 -2.193 1.00 66.56 88 ILE A C 1
ATOM 675 O O . ILE A 1 88 ? -17.141 0.963 -2.084 1.00 66.56 88 ILE A O 1
ATOM 679 N N . ALA A 1 89 ? -16.443 2.678 -3.374 1.00 61.44 89 ALA A N 1
ATOM 680 C CA . ALA A 1 89 ? -16.759 2.049 -4.653 1.00 61.44 89 ALA A CA 1
ATOM 681 C C . ALA A 1 89 ? -16.040 0.694 -4.794 1.00 61.44 89 ALA A C 1
ATOM 683 O O . ALA A 1 89 ? -14.862 0.569 -4.471 1.00 61.44 89 ALA A O 1
ATOM 684 N N . GLY A 1 90 ? -16.763 -0.335 -5.247 1.00 60.16 90 GLY A N 1
ATOM 685 C CA . GLY A 1 90 ? -16.245 -1.704 -5.371 1.00 60.16 90 GLY A CA 1
ATOM 686 C C . GLY A 1 90 ? -16.340 -2.558 -4.098 1.00 60.16 90 GLY A C 1
ATOM 687 O O . GLY A 1 90 ? -16.173 -3.771 -4.175 1.00 60.16 90 GLY A O 1
ATOM 688 N N . MET A 1 91 ? -16.693 -1.983 -2.942 1.00 61.34 91 MET A N 1
ATOM 689 C CA . MET A 1 91 ? -16.956 -2.735 -1.705 1.00 61.34 91 MET A CA 1
ATOM 690 C C . MET A 1 91 ? -18.459 -3.014 -1.533 1.00 61.34 91 MET A C 1
ATOM 692 O O . MET A 1 91 ? -19.071 -2.606 -0.548 1.00 61.34 91 MET A O 1
ATOM 696 N N . ALA A 1 92 ? -19.071 -3.712 -2.494 1.00 47.50 92 ALA A N 1
ATOM 697 C CA . ALA A 1 92 ? -20.463 -4.151 -2.390 1.00 47.50 92 ALA A CA 1
ATOM 698 C C . ALA A 1 92 ? -20.555 -5.412 -1.510 1.00 47.50 92 ALA A C 1
ATOM 700 O O . ALA A 1 92 ? -20.166 -6.502 -1.920 1.00 47.50 92 ALA A O 1
ATOM 701 N N . GLY A 1 93 ? -21.037 -5.265 -0.275 1.00 55.00 93 GLY A N 1
ATOM 702 C CA . GLY A 1 93 ? -21.332 -6.395 0.607 1.00 55.00 93 GLY A CA 1
ATOM 703 C C . GLY A 1 93 ? -21.728 -5.965 2.017 1.00 55.00 93 GLY A C 1
ATOM 704 O O . GLY A 1 93 ? -21.209 -4.978 2.543 1.00 55.00 93 GLY A O 1
ATOM 705 N N . THR A 1 94 ? -22.630 -6.726 2.645 1.00 49.28 94 THR A N 1
ATOM 706 C CA . THR A 1 94 ? -23.048 -6.564 4.046 1.00 49.28 94 THR A CA 1
ATOM 707 C C . THR A 1 94 ? -21.833 -6.720 4.948 1.00 49.28 94 THR A C 1
ATOM 709 O O . THR A 1 94 ? -21.393 -7.832 5.235 1.00 49.28 94 THR A O 1
ATOM 712 N N . THR A 1 95 ? -21.228 -5.611 5.357 1.00 59.09 95 THR A N 1
ATOM 713 C CA . THR A 1 95 ? -20.017 -5.673 6.167 1.00 59.09 95 THR A CA 1
ATOM 714 C C . THR A 1 95 ? -20.243 -4.907 7.449 1.00 59.09 95 THR A C 1
ATOM 716 O O . THR A 1 95 ? -20.557 -3.720 7.409 1.00 59.09 95 THR A O 1
ATOM 719 N N . SER A 1 96 ? -20.059 -5.585 8.580 1.00 67.88 96 SER A N 1
ATOM 720 C CA . SER A 1 96 ? -20.089 -4.950 9.891 1.00 67.88 96 SER A CA 1
ATOM 721 C C . SER A 1 96 ? -19.075 -3.805 9.952 1.00 67.88 96 SER A C 1
ATOM 723 O O . SER A 1 96 ? -18.017 -3.847 9.302 1.00 67.88 96 SER A O 1
ATOM 725 N N . LEU A 1 97 ? -19.398 -2.788 10.749 1.00 74.06 97 LEU A N 1
ATOM 726 C CA . LEU A 1 97 ? -18.465 -1.712 11.058 1.00 74.06 97 LEU A CA 1
ATOM 727 C C . LEU A 1 97 ? -17.167 -2.294 11.654 1.00 74.06 97 LEU A C 1
ATOM 729 O O . LEU A 1 97 ? -17.204 -3.345 12.309 1.00 74.06 97 LEU A O 1
ATOM 733 N N . PRO A 1 98 ? -16.004 -1.666 11.402 1.00 78.94 98 PRO A N 1
ATOM 734 C CA . PRO A 1 98 ? -14.752 -2.080 12.023 1.00 78.94 98 PRO A CA 1
ATOM 735 C C . PRO A 1 98 ? -14.847 -1.985 13.551 1.00 78.94 98 PRO A C 1
ATOM 737 O O . PRO A 1 98 ? -15.414 -1.034 14.080 1.00 78.94 98 PRO A O 1
ATOM 740 N N . THR A 1 99 ? -14.270 -2.949 14.269 1.00 84.69 99 THR A N 1
ATOM 741 C CA . THR A 1 99 ? -14.171 -2.875 15.734 1.00 84.69 99 THR A CA 1
ATOM 742 C C . THR A 1 99 ? -13.134 -1.822 16.157 1.00 84.69 99 THR A C 1
ATOM 744 O O . THR A 1 99 ? -12.198 -1.569 15.392 1.00 84.69 99 THR A O 1
ATOM 747 N N . PRO A 1 100 ? -13.208 -1.268 17.386 1.00 82.81 100 PRO A N 1
ATOM 748 C CA . PRO A 1 100 ? -12.190 -0.344 17.901 1.00 82.81 100 PRO A CA 1
ATOM 749 C C . PRO A 1 100 ? -10.758 -0.892 17.793 1.00 82.81 100 PRO A C 1
ATOM 751 O O . PRO A 1 100 ? -9.855 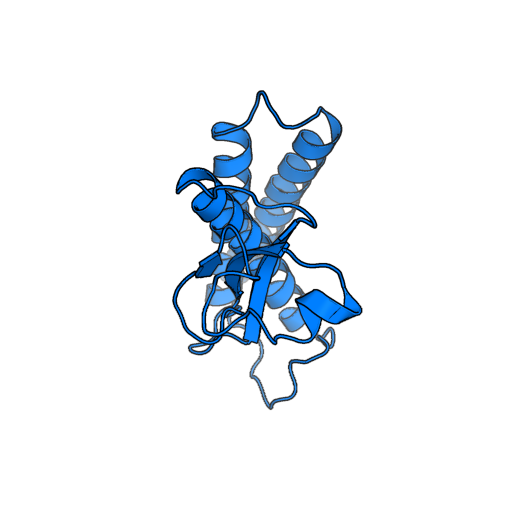-0.200 17.331 1.00 82.81 100 PRO A O 1
ATOM 754 N N . ALA A 1 101 ? -10.560 -2.181 18.090 1.00 83.06 101 ALA A N 1
ATOM 755 C CA . ALA A 1 101 ? -9.264 -2.844 17.938 1.00 83.06 101 ALA A CA 1
ATOM 756 C C . ALA A 1 101 ? -8.754 -2.851 16.482 1.00 83.06 101 ALA A C 1
ATOM 758 O O . ALA A 1 101 ? -7.563 -2.652 16.242 1.00 83.06 101 ALA A O 1
ATOM 759 N N . LYS A 1 102 ? -9.642 -3.040 15.493 1.00 82.69 102 LYS A N 1
ATOM 760 C CA . LYS A 1 102 ? -9.275 -2.960 14.069 1.00 82.69 102 LYS A CA 1
ATOM 761 C C . LYS A 1 102 ? -8.923 -1.531 13.651 1.00 82.69 102 LYS A C 1
ATOM 763 O O . LYS A 1 102 ? -8.022 -1.366 12.834 1.00 82.69 102 LYS A O 1
ATOM 768 N N . LEU A 1 103 ? -9.587 -0.522 14.218 1.00 83.62 103 LEU A N 1
ATOM 769 C CA . LEU A 1 103 ? -9.272 0.888 13.966 1.00 83.62 103 LEU A CA 1
ATOM 770 C C . LEU A 1 103 ? -7.897 1.262 14.534 1.00 83.62 103 LEU A C 1
ATOM 772 O O . LEU A 1 103 ? -7.076 1.832 13.820 1.00 83.62 103 LEU A O 1
ATOM 776 N N . MET A 1 104 ? -7.599 0.853 15.769 1.00 83.94 104 MET A N 1
ATOM 777 C CA . MET A 1 104 ? -6.281 1.075 16.374 1.00 83.94 104 MET A CA 1
ATOM 778 C C . MET A 1 104 ? -5.168 0.347 15.612 1.00 83.94 104 MET A C 1
ATOM 780 O O . MET A 1 104 ? -4.114 0.924 15.352 1.00 83.94 104 MET A O 1
ATOM 784 N N . GLN A 1 105 ? -5.403 -0.904 15.200 1.00 84.75 105 GLN A N 1
ATOM 785 C CA . GLN A 1 105 ? -4.442 -1.644 14.380 1.00 84.75 105 GLN A CA 1
ATOM 786 C C . GLN A 1 105 ? -4.193 -0.950 13.032 1.00 84.75 105 GLN A C 1
ATOM 788 O O . GLN A 1 105 ? -3.050 -0.892 12.581 1.00 84.75 105 GLN A O 1
ATOM 793 N N . ALA A 1 106 ? -5.245 -0.440 12.389 1.00 84.50 106 ALA A N 1
ATOM 794 C CA . ALA A 1 106 ? -5.142 0.293 11.133 1.00 84.50 106 ALA A CA 1
ATOM 795 C C . ALA A 1 106 ? -4.288 1.562 11.285 1.00 84.50 106 ALA A C 1
ATOM 797 O O . ALA A 1 106 ? -3.309 1.720 10.556 1.00 84.50 106 ALA A O 1
ATOM 798 N N . ALA A 1 107 ? -4.591 2.406 12.276 1.00 83.19 107 ALA A N 1
ATOM 799 C CA . ALA A 1 107 ? -3.813 3.613 12.560 1.00 83.19 107 ALA A CA 1
ATOM 800 C C . ALA A 1 107 ? -2.340 3.286 12.872 1.00 83.19 107 ALA A C 1
ATOM 802 O O . ALA A 1 107 ? -1.431 3.888 12.301 1.00 83.19 107 ALA A O 1
ATOM 803 N N . GLY A 1 108 ? -2.085 2.265 13.702 1.00 85.31 108 GLY A N 1
ATOM 804 C CA . GLY A 1 108 ? -0.726 1.825 14.032 1.00 85.31 108 GLY A CA 1
ATOM 805 C C . GLY A 1 108 ? 0.076 1.344 12.816 1.00 85.31 108 GLY A C 1
ATOM 806 O O . GLY A 1 108 ? 1.246 1.699 12.670 1.00 85.31 108 GLY A O 1
ATOM 807 N N . LYS A 1 109 ? -0.548 0.582 11.906 1.00 84.62 109 LYS A N 1
ATOM 808 C CA . LYS A 1 109 ? 0.090 0.143 10.652 1.00 84.62 109 LYS A CA 1
ATOM 809 C C . LYS A 1 109 ? 0.434 1.320 9.742 1.00 84.62 109 LYS A C 1
ATOM 811 O O . LYS A 1 109 ? 1.540 1.351 9.210 1.00 84.62 109 LYS A O 1
ATOM 816 N N . ALA A 1 110 ? -0.464 2.296 9.605 1.00 85.56 110 ALA A N 1
ATOM 817 C CA . ALA A 1 110 ? -0.207 3.490 8.802 1.00 85.56 110 ALA A CA 1
ATOM 818 C C . ALA A 1 110 ? 0.971 4.314 9.341 1.00 85.56 110 ALA A C 1
ATOM 820 O O . ALA A 1 110 ? 1.856 4.679 8.571 1.00 85.56 110 ALA A O 1
ATOM 821 N N . ILE A 1 111 ? 1.031 4.541 10.659 1.00 86.88 111 ILE A N 1
ATOM 822 C CA . ILE A 1 111 ? 2.155 5.242 11.305 1.00 86.88 111 ILE A CA 1
ATOM 823 C C . ILE A 1 111 ? 3.470 4.501 11.050 1.00 86.88 111 ILE A C 1
ATOM 825 O O . ILE A 1 111 ? 4.465 5.114 10.655 1.00 86.88 111 ILE A O 1
ATOM 829 N N . ALA A 1 112 ? 3.479 3.181 11.257 1.00 84.56 112 ALA A N 1
ATOM 830 C CA . ALA A 1 112 ? 4.671 2.363 11.074 1.00 84.56 112 ALA A CA 1
ATOM 831 C C . ALA A 1 112 ? 5.146 2.356 9.611 1.00 84.56 112 ALA A C 1
ATOM 833 O O . ALA A 1 112 ? 6.345 2.487 9.369 1.00 84.56 112 ALA A O 1
ATOM 834 N N . GLY A 1 113 ? 4.223 2.245 8.650 1.00 84.94 113 GLY A N 1
ATOM 835 C CA . GLY A 1 113 ? 4.526 2.322 7.219 1.00 84.94 113 GLY A CA 1
ATOM 836 C C . GLY A 1 113 ? 5.101 3.682 6.827 1.00 84.94 113 GLY A C 1
ATOM 837 O O . GLY A 1 113 ? 6.185 3.748 6.255 1.00 84.94 113 GLY A O 1
ATOM 838 N N . ALA A 1 114 ? 4.447 4.777 7.221 1.00 84.81 114 ALA A N 1
ATOM 839 C CA . ALA A 1 114 ? 4.924 6.127 6.920 1.00 84.81 114 ALA A CA 1
ATOM 840 C C . ALA A 1 114 ? 6.304 6.404 7.544 1.00 84.81 114 ALA A C 1
ATOM 842 O O . ALA A 1 114 ? 7.178 6.966 6.889 1.00 84.81 114 ALA A O 1
ATOM 843 N N . THR A 1 115 ? 6.546 5.928 8.770 1.00 85.31 115 THR A N 1
ATOM 844 C CA . THR A 1 115 ? 7.856 6.044 9.436 1.00 85.31 115 THR A CA 1
ATOM 845 C C . THR A 1 115 ? 8.944 5.255 8.703 1.00 85.31 115 THR A C 1
ATOM 847 O O . THR A 1 115 ? 10.062 5.746 8.558 1.00 85.31 115 THR A O 1
ATOM 850 N N . ARG A 1 116 ? 8.642 4.043 8.214 1.00 86.38 116 ARG A N 1
ATOM 851 C CA . ARG A 1 116 ? 9.591 3.258 7.408 1.00 86.38 116 ARG A CA 1
ATOM 852 C C . ARG A 1 116 ? 9.909 3.940 6.081 1.00 86.38 116 ARG A C 1
ATOM 854 O O . ARG A 1 116 ? 11.082 3.993 5.724 1.00 86.38 116 ARG A O 1
ATOM 861 N N . ILE A 1 117 ? 8.914 4.513 5.404 1.00 83.81 117 ILE A N 1
ATOM 862 C CA . ILE A 1 117 ? 9.119 5.267 4.157 1.00 83.81 117 ILE A CA 1
ATOM 863 C C . ILE A 1 117 ? 10.006 6.494 4.412 1.00 83.81 117 ILE A C 1
ATOM 865 O O . ILE A 1 117 ? 11.008 6.685 3.722 1.00 83.81 117 ILE A O 1
ATOM 869 N N . LEU A 1 118 ? 9.700 7.274 5.456 1.00 82.06 118 LEU A N 1
ATOM 870 C CA . LEU A 1 118 ? 10.523 8.412 5.878 1.00 82.06 118 LEU A CA 1
ATOM 871 C C . LEU A 1 118 ? 11.968 7.991 6.211 1.00 82.06 118 LEU A C 1
ATOM 873 O O . LEU A 1 118 ? 12.903 8.734 5.919 1.00 82.06 118 LEU A O 1
ATOM 877 N N . GLY A 1 119 ? 12.157 6.805 6.799 1.00 78.44 119 GLY A N 1
ATOM 878 C CA . GLY A 1 119 ? 13.464 6.272 7.186 1.00 78.44 119 GLY A CA 1
ATOM 879 C C . GLY A 1 119 ? 14.298 5.680 6.042 1.00 78.44 119 GLY A C 1
ATOM 880 O O . GLY A 1 119 ? 15.514 5.862 6.041 1.00 78.44 119 GLY A O 1
ATOM 881 N N . ARG A 1 120 ? 13.679 4.981 5.078 1.00 71.50 120 ARG A N 1
ATOM 882 C CA . ARG A 1 120 ? 14.384 4.324 3.958 1.00 71.50 120 ARG A CA 1
ATOM 883 C C . ARG A 1 120 ? 14.836 5.321 2.891 1.00 71.50 120 ARG A C 1
ATOM 885 O O . ARG A 1 120 ? 15.956 5.224 2.402 1.00 71.50 120 ARG A O 1
ATOM 892 N N . GLU A 1 121 ? 14.016 6.330 2.590 1.00 63.53 121 GLU A N 1
ATOM 893 C CA . GLU A 1 121 ? 14.223 7.196 1.422 1.00 63.53 121 GLU A CA 1
ATOM 894 C C . GLU A 1 121 ? 14.194 8.703 1.724 1.00 63.53 121 GLU A C 1
ATOM 896 O O . GLU A 1 121 ? 13.779 9.524 0.902 1.00 63.53 121 GLU A O 1
ATOM 901 N N . ALA A 1 122 ? 14.759 9.126 2.859 1.00 53.31 122 ALA A N 1
ATOM 902 C CA . ALA A 1 122 ? 14.963 10.549 3.164 1.00 53.31 122 ALA A CA 1
ATOM 903 C C . ALA A 1 122 ? 15.810 11.313 2.110 1.00 53.31 122 ALA A C 1
ATOM 905 O O . ALA A 1 122 ? 15.988 12.524 2.220 1.00 53.31 122 ALA A O 1
ATOM 906 N N . ARG A 1 123 ? 16.373 10.653 1.092 1.00 55.16 123 ARG A N 1
ATOM 907 C CA . ARG A 1 123 ? 17.132 11.303 0.007 1.00 55.16 123 ARG A CA 1
ATOM 908 C C . ARG A 1 123 ? 16.378 11.395 -1.321 1.00 55.16 123 ARG A C 1
ATOM 910 O O . ARG A 1 123 ? 16.758 12.229 -2.134 1.00 55.16 123 ARG A O 1
ATOM 917 N N . LEU A 1 124 ? 15.353 10.570 -1.533 1.00 62.97 124 LEU A N 1
ATOM 918 C CA . LEU A 1 124 ? 14.618 10.486 -2.802 1.00 62.97 124 LEU A CA 1
ATOM 919 C C . LEU A 1 124 ? 13.270 11.210 -2.743 1.00 62.97 124 LEU A C 1
ATOM 921 O O . LEU A 1 124 ? 12.808 11.726 -3.756 1.00 62.97 124 LEU A O 1
ATOM 925 N N . LEU A 1 125 ? 12.686 11.331 -1.550 1.00 66.38 125 LEU A N 1
ATOM 926 C CA . LEU A 1 125 ? 11.498 12.149 -1.332 1.00 66.38 125 LEU A CA 1
ATOM 927 C C . LEU A 1 125 ? 11.860 13.636 -1.394 1.00 66.38 125 LEU A C 1
ATOM 929 O O . LEU A 1 125 ? 12.818 14.078 -0.752 1.00 66.38 125 LEU A O 1
ATOM 933 N N . GLY A 1 126 ? 11.077 14.439 -2.108 1.00 74.88 126 GLY A N 1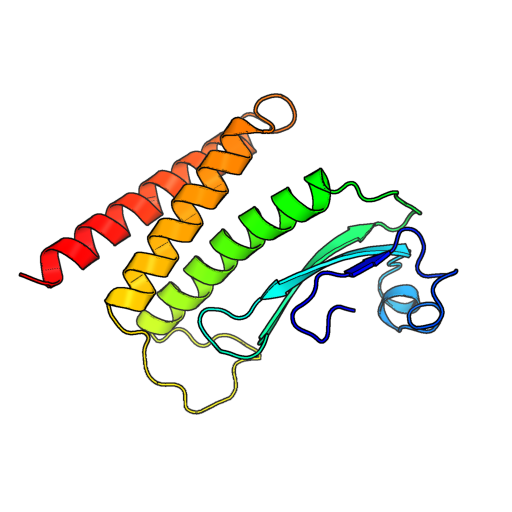
ATOM 934 C CA . GLY A 1 126 ? 11.167 15.891 -2.013 1.00 74.88 126 GLY A CA 1
ATOM 935 C C . GLY A 1 126 ? 10.733 16.395 -0.631 1.00 74.88 126 GLY A C 1
ATOM 936 O O . GLY A 1 126 ? 10.413 15.635 0.292 1.00 74.88 126 GLY A O 1
ATOM 937 N N . SER A 1 127 ? 10.790 17.711 -0.433 1.00 79.25 127 SER A N 1
ATOM 938 C CA . SER A 1 127 ? 10.324 18.336 0.813 1.00 79.25 127 SER A CA 1
ATOM 939 C C . SER A 1 127 ? 8.804 18.239 0.973 1.00 79.25 127 SER A C 1
ATOM 941 O O . SER A 1 127 ? 8.321 18.156 2.099 1.00 79.25 127 SER A O 1
ATOM 943 N N . ALA A 1 128 ? 8.061 18.220 -0.136 1.00 81.12 128 ALA A N 1
ATOM 944 C CA . ALA A 1 128 ? 6.607 18.116 -0.139 1.00 81.12 128 ALA A CA 1
ATOM 945 C C . ALA A 1 128 ? 6.140 16.717 0.284 1.00 81.12 128 ALA A C 1
ATOM 947 O O . ALA A 1 128 ? 5.360 16.593 1.223 1.00 81.12 128 ALA A O 1
ATOM 948 N N . GLU A 1 129 ? 6.689 15.666 -0.326 1.00 79.25 129 GLU A N 1
ATOM 949 C CA . GLU A 1 129 ? 6.314 14.276 -0.048 1.00 79.25 129 GLU A CA 1
ATOM 950 C C . GLU A 1 129 ? 6.645 13.886 1.399 1.00 79.25 129 GLU A C 1
ATOM 952 O O . GLU A 1 129 ? 5.887 13.176 2.059 1.00 79.25 129 GLU A O 1
ATOM 957 N N . ARG A 1 130 ? 7.760 14.399 1.936 1.00 80.50 130 ARG A N 1
ATOM 958 C CA . ARG A 1 130 ? 8.092 14.232 3.357 1.00 80.50 130 ARG A CA 1
ATOM 959 C C . ARG A 1 130 ? 7.067 14.874 4.273 1.00 80.50 130 ARG A C 1
ATOM 961 O O . ARG A 1 130 ? 6.628 14.233 5.223 1.00 80.50 130 ARG A O 1
ATOM 968 N N . LYS A 1 131 ? 6.677 16.111 3.971 1.00 83.12 131 LYS A N 1
ATOM 969 C CA . LYS A 1 131 ? 5.670 16.826 4.750 1.00 83.12 131 LYS A CA 1
ATOM 970 C C . LYS A 1 131 ? 4.331 16.081 4.740 1.00 83.12 131 LYS A C 1
ATOM 972 O O . LYS A 1 131 ? 3.716 15.946 5.790 1.00 83.12 131 LYS A O 1
ATOM 977 N N . GLU A 1 132 ? 3.915 15.537 3.597 1.00 84.75 132 GLU A N 1
ATOM 978 C CA . GLU A 1 132 ? 2.691 14.727 3.502 1.00 84.75 132 GLU A CA 1
ATOM 979 C C . GLU A 1 132 ? 2.750 13.472 4.385 1.00 84.75 132 GLU A C 1
ATOM 981 O O . GLU A 1 132 ? 1.790 13.154 5.089 1.00 84.75 132 GLU A O 1
ATOM 986 N N . LEU A 1 133 ? 3.883 12.764 4.404 1.00 82.19 133 LEU A N 1
ATOM 987 C CA . LEU A 1 133 ? 4.056 11.595 5.269 1.00 82.19 133 LEU A CA 1
ATOM 988 C C . LEU A 1 133 ? 4.067 11.967 6.757 1.00 82.19 133 LEU A C 1
ATOM 990 O O . LEU A 1 133 ? 3.470 11.253 7.563 1.00 82.19 133 LEU A O 1
ATOM 994 N N . GLU A 1 134 ? 4.698 13.080 7.131 1.00 84.81 134 GLU A N 1
ATOM 995 C CA . GLU A 1 134 ? 4.657 13.606 8.502 1.00 84.81 134 GLU A CA 1
ATOM 996 C C . GLU A 1 134 ? 3.228 13.982 8.923 1.00 84.81 134 GLU A C 1
ATOM 998 O O . GLU A 1 134 ? 2.801 13.673 10.039 1.00 84.81 134 GLU A O 1
ATOM 1003 N N . GLU A 1 135 ? 2.454 14.595 8.025 1.00 87.06 135 GLU A N 1
ATOM 1004 C CA . GLU A 1 135 ? 1.038 14.897 8.243 1.00 87.06 135 GLU A CA 1
ATOM 1005 C C . GLU A 1 135 ? 0.211 13.616 8.428 1.00 87.06 135 GLU A C 1
ATOM 1007 O O . GLU A 1 135 ? -0.611 13.551 9.345 1.00 87.06 135 GLU A O 1
ATOM 1012 N N . ILE A 1 136 ? 0.473 12.567 7.638 1.00 85.00 136 ILE A N 1
ATOM 1013 C CA . ILE A 1 136 ? -0.152 11.246 7.813 1.00 85.00 136 ILE A CA 1
ATOM 1014 C C . ILE A 1 136 ? 0.190 10.667 9.188 1.00 85.00 136 ILE A C 1
ATOM 1016 O O . ILE A 1 136 ? -0.715 10.239 9.905 1.00 85.00 136 ILE A O 1
ATOM 1020 N N . VAL A 1 137 ? 1.467 10.670 9.584 1.00 86.38 137 VAL A N 1
ATOM 1021 C CA . VAL A 1 137 ? 1.902 10.172 10.901 1.00 86.38 137 VAL A CA 1
ATOM 1022 C C . VAL A 1 137 ? 1.170 10.908 12.023 1.00 86.38 137 VAL A C 1
ATOM 1024 O O . VAL A 1 137 ? 0.606 10.266 12.911 1.00 86.38 137 VAL A O 1
ATOM 1027 N N . ASN A 1 138 ? 1.118 12.239 11.960 1.00 84.38 138 ASN A N 1
ATOM 1028 C CA . ASN A 1 138 ? 0.457 13.060 12.972 1.00 84.38 138 ASN A CA 1
ATOM 1029 C C . ASN A 1 138 ? -1.055 12.809 13.033 1.00 84.38 138 ASN A C 1
ATOM 1031 O O . ASN A 1 138 ? -1.595 12.585 14.118 1.00 84.38 138 ASN A O 1
ATOM 1035 N N . ALA A 1 139 ? -1.739 12.800 11.886 1.00 85.12 139 ALA A N 1
ATOM 1036 C CA . ALA A 1 139 ? -3.184 12.587 11.821 1.00 85.12 139 ALA A CA 1
ATOM 1037 C C . ALA A 1 139 ? -3.580 11.199 12.348 1.00 85.12 139 ALA A C 1
ATOM 1039 O O . ALA A 1 139 ? -4.506 11.069 13.152 1.00 85.12 139 ALA A O 1
ATOM 1040 N N . GLN A 1 140 ? -2.848 10.158 11.944 1.00 83.94 140 GLN A N 1
ATOM 1041 C CA . GLN A 1 140 ? -3.090 8.791 12.411 1.00 83.94 140 GLN A CA 1
ATOM 1042 C C . GLN A 1 140 ? -2.737 8.625 13.898 1.00 83.94 140 GLN A C 1
ATOM 1044 O O . GLN A 1 140 ? -3.434 7.910 14.617 1.00 83.94 140 GLN A O 1
ATOM 1049 N N . GLY A 1 141 ? -1.703 9.319 14.388 1.00 83.75 141 GLY A N 1
ATOM 1050 C CA . GLY A 1 141 ? -1.341 9.346 15.808 1.00 83.75 141 GLY A CA 1
ATOM 1051 C C . GLY A 1 141 ? -2.434 9.955 16.689 1.00 83.75 141 GLY A C 1
ATOM 1052 O O . GLY A 1 141 ? -2.781 9.387 17.725 1.00 83.75 141 GLY A O 1
ATOM 1053 N N . GLN A 1 142 ? -3.031 11.069 16.259 1.00 86.31 142 GLN A N 1
ATOM 1054 C CA . GLN A 1 142 ? -4.159 11.690 16.962 1.00 86.31 142 GLN A CA 1
ATOM 1055 C C . GLN A 1 142 ? -5.386 10.773 16.999 1.00 86.31 142 GLN A C 1
ATOM 1057 O O . GLN A 1 142 ? -6.018 10.636 18.048 1.00 86.31 142 GLN A O 1
ATOM 1062 N N . GLU A 1 143 ? -5.694 10.097 15.890 1.00 84.25 143 GLU A N 1
ATOM 1063 C CA . GLU A 1 143 ? -6.812 9.153 15.826 1.00 84.25 143 GLU A CA 1
ATOM 1064 C C . GLU A 1 143 ? -6.591 7.938 16.738 1.00 84.25 143 GLU A C 1
ATOM 1066 O O . GLU A 1 143 ? -7.510 7.508 17.437 1.00 84.25 143 GLU A O 1
ATOM 1071 N N . LEU A 1 144 ? -5.361 7.418 16.803 1.00 83.81 144 LEU A N 1
ATOM 1072 C CA . LEU A 1 144 ? -4.998 6.345 17.728 1.00 83.81 144 LEU A CA 1
ATOM 1073 C C . LEU A 1 144 ? -5.237 6.760 19.189 1.00 83.81 144 LEU A C 1
ATOM 1075 O O . LEU A 1 144 ? -5.833 6.003 19.957 1.00 83.81 144 LEU A O 1
ATOM 1079 N N . LEU A 1 145 ? -4.791 7.962 19.570 1.00 84.75 145 LEU A N 1
ATOM 1080 C CA . LEU A 1 145 ? -4.981 8.501 20.920 1.00 84.75 145 LEU A CA 1
ATOM 1081 C C . LEU A 1 145 ? -6.465 8.704 21.248 1.00 84.75 145 LEU A C 1
ATOM 1083 O O . LEU A 1 145 ? -6.895 8.361 22.351 1.00 84.75 145 LEU A O 1
ATOM 1087 N N . ARG A 1 146 ? -7.255 9.199 20.287 1.00 86.88 146 ARG A N 1
ATOM 1088 C CA . ARG A 1 146 ? -8.711 9.341 20.422 1.00 86.88 146 ARG A CA 1
ATOM 1089 C C . ARG A 1 146 ? -9.363 7.988 20.703 1.00 86.88 146 ARG A C 1
ATOM 1091 O O . ARG A 1 146 ? -10.034 7.839 21.721 1.00 86.88 146 ARG A O 1
ATOM 1098 N N . LEU A 1 147 ? -9.104 6.988 19.862 1.00 83.62 147 LEU A N 1
ATOM 1099 C CA . LEU A 1 147 ? -9.657 5.636 20.015 1.00 83.62 147 LEU A CA 1
ATOM 1100 C C . LEU A 1 147 ? -9.257 4.987 21.347 1.00 83.62 147 LEU A C 1
ATOM 1102 O O . LEU A 1 147 ? -10.076 4.330 21.983 1.00 83.62 147 LEU A O 1
ATOM 1106 N N . ALA A 1 148 ? -8.017 5.191 21.795 1.00 81.75 148 ALA A N 1
ATOM 1107 C CA . ALA A 1 148 ? -7.552 4.687 23.084 1.00 81.75 148 ALA A CA 1
ATOM 1108 C C . ALA A 1 148 ? -8.268 5.350 24.276 1.00 81.75 148 ALA A C 1
ATOM 1110 O O . ALA A 1 148 ? -8.461 4.707 25.307 1.00 81.75 148 ALA A O 1
ATOM 1111 N N . SER A 1 149 ? -8.670 6.618 24.147 1.00 83.69 149 SER A N 1
ATOM 1112 C CA . SER A 1 149 ? -9.406 7.337 25.195 1.00 83.69 149 SER A CA 1
ATOM 1113 C C . SER A 1 149 ? -10.866 6.887 25.338 1.00 83.69 149 SER A C 1
ATOM 1115 O O . SER A 1 149 ? -11.403 6.942 26.438 1.00 83.69 149 SER A O 1
ATOM 1117 N N . GLU A 1 150 ? -11.476 6.382 24.262 1.00 80.62 150 GLU A N 1
ATOM 1118 C CA . GLU A 1 150 ? -12.871 5.904 24.221 1.00 80.62 150 GLU A CA 1
ATOM 1119 C C . GLU A 1 150 ? -13.055 4.488 24.790 1.00 80.62 150 GLU A C 1
ATOM 1121 O O . GLU A 1 150 ? -14.180 4.027 24.956 1.00 80.62 150 GLU A O 1
ATOM 1126 N N . LEU A 1 151 ? -11.955 3.790 25.088 1.00 71.38 151 LEU A N 1
ATOM 1127 C CA . LEU A 1 151 ? -11.955 2.455 25.696 1.00 71.38 151 LEU A CA 1
ATOM 1128 C C . LEU A 1 151 ? -11.900 2.486 27.237 1.00 71.38 151 LEU A C 1
ATOM 1130 O O . LEU A 1 151 ? -11.728 1.429 27.849 1.00 71.38 151 LEU A O 1
ATOM 1134 N N . ARG A 1 152 ? -11.992 3.671 27.856 1.00 55.19 152 ARG A N 1
ATOM 1135 C CA . ARG A 1 152 ? -12.036 3.852 29.317 1.00 55.19 152 ARG A CA 1
ATOM 1136 C C . ARG A 1 152 ? -13.453 3.906 29.866 1.00 55.19 152 ARG A C 1
ATOM 1138 O O . ARG A 1 152 ? -14.339 4.437 29.168 1.00 55.19 152 ARG A O 1
#

Radius of gyration: 17.22 Å; Cα contacts (8 Å, |Δi|>4): 215; chains: 1; bounding box: 40×34×54 Å

Secondary structure (DSSP, 8-state):
---SSS-EEES-TTT-TTTTT-HHHHHS---EEEEEEE-TTSSS-SEEEEEEESS--PPPHHHHHHHHHHHHHHHHHHHHHHHTT---TT--S--PPPPHHHHHHHHHHHHHHHHHHHHH-TTTS-HHHHHHHHHHHHHHHHHHHHHHHTT-

Sequence (152 aa):
MVSGKEHLAVSDAREHPLLRDNLARRDLGVIAYAGVPLSAGRDQAIGSFCAVDSKPRPWTEEDIEILRDLAQIVEAHVVLRRAKGDPIAGMAGTTSLPTPAKLMQAAGKAIAGATRILGREARLLGSAERKELEEIVNAQGQELLRLASELR

Mean predicted aligned error: 7.5 Å

Foldseek 3Di:
DDQFQDKDWDQALCPPPVRVPPVCCVPVLFTTKTWHFQQLPHPGGLGIQMDTDNHGDDDDVVNNLLRVLVSLLVSLVVLVCVLVVHDDPSPPDDDDRDDLVSNLVSLVSNLVSLVVVCVPPVPPDDPVRNVVSVVSNVVSVVSNVVSVVVVD

pLDDT: mean 82.29, std 10.22, range [47.5, 96.06]

Nearest PDB structures (foldseek):
  4zmu-assembly2_D  TM=5.510E-01  e=6.137E-04  Pseudomonas aeruginosa PAO1
  2luh-assembly1_A  TM=7.378E-01  e=2.396E+00  Sacch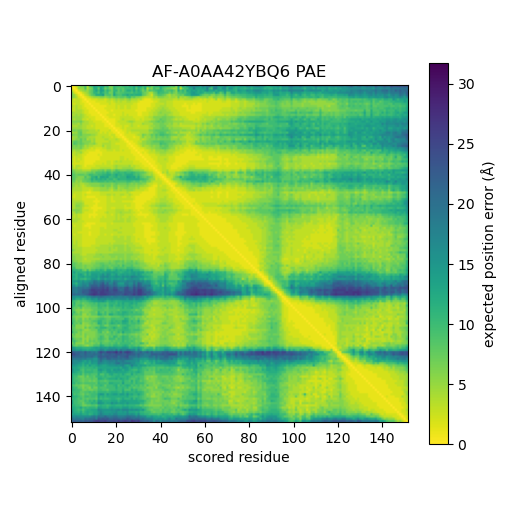aromyces cerevisiae S288C
  8gjg-assembly1_A  TM=4.448E-01  e=2.024E+00  synthetic construct
  4tq6-assembly2_B  TM=6.160E-01  e=7.807E+00  Archaeoglobus fulgidus DSM 4304